Protein AF-A0A0G0VV31-F1 (afdb_monomer)

Solvent-accessible surface area (backbone atoms only — not comparable to full-atom values): 3697 Å² total; per-residue (Å²): 137,88,87,72,61,66,72,57,35,64,56,31,40,56,60,95,86,64,76,67,49,76,47,76,39,79,93,74,74,42,76,46,79,48,73,82,32,87,33,66,67,67,83,66,88,65,88,73,78,82,88,77,134

Structure (mmCIF, N/CA/C/O backbone):
data_AF-A0A0G0VV31-F1
#
_entry.id   AF-A0A0G0VV31-F1
#
loop_
_atom_site.group_PD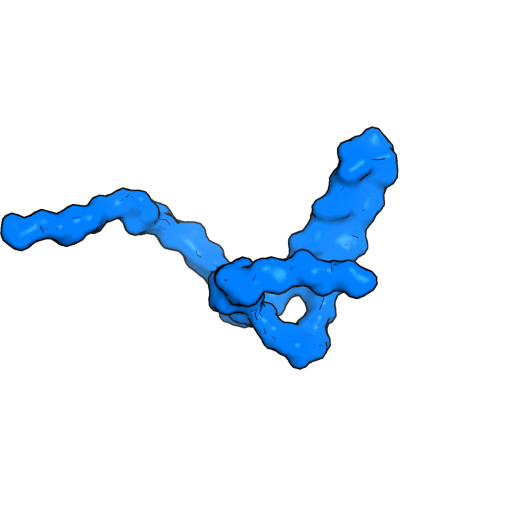B
_atom_site.id
_atom_site.type_symbol
_atom_site.label_atom_id
_atom_site.label_alt_id
_atom_site.label_comp_id
_atom_site.label_asym_id
_atom_site.label_entity_id
_atom_site.label_seq_id
_atom_site.pdbx_PDB_ins_code
_atom_site.Cartn_x
_atom_site.Cartn_y
_atom_site.Cartn_z
_atom_site.occupancy
_atom_site.B_iso_or_equiv
_atom_site.auth_seq_id
_atom_site.auth_comp_id
_atom_site.auth_asym_id
_atom_site.auth_atom_id
_atom_site.pdbx_PDB_model_num
ATOM 1 N N . MET A 1 1 ? -3.771 -10.280 -7.651 1.00 54.44 1 MET A N 1
ATOM 2 C CA . MET A 1 1 ? -4.343 -9.845 -6.358 1.00 54.44 1 MET A CA 1
ATOM 3 C C . MET A 1 1 ? -3.236 -9.145 -5.588 1.00 54.44 1 MET A C 1
ATOM 5 O O . MET A 1 1 ? -2.200 -9.761 -5.386 1.00 54.44 1 MET A O 1
ATOM 9 N N . VAL A 1 2 ? -3.403 -7.864 -5.255 1.00 6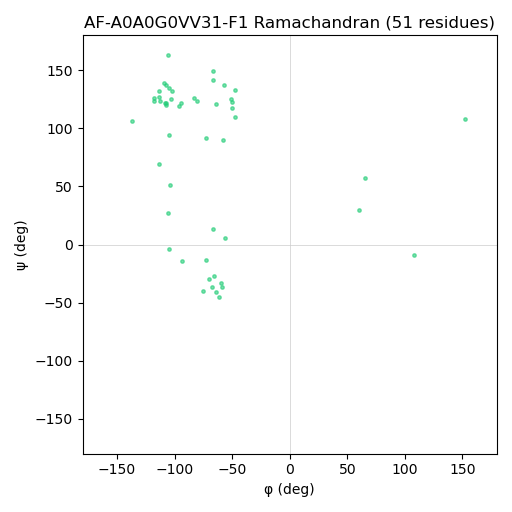2.81 2 VAL A N 1
ATOM 10 C CA . VAL A 1 2 ? -2.427 -7.113 -4.448 1.00 62.81 2 VAL A CA 1
ATOM 11 C C . VAL A 1 2 ? -2.885 -7.200 -2.998 1.00 62.81 2 VAL A C 1
ATOM 13 O O . VAL A 1 2 ? -4.022 -6.842 -2.697 1.00 62.81 2 VAL A O 1
ATOM 16 N N . VAL A 1 3 ? -2.035 -7.728 -2.120 1.00 74.69 3 VAL A N 1
ATOM 17 C CA . VAL A 1 3 ? -2.307 -7.785 -0.681 1.00 74.69 3 VAL A CA 1
ATOM 18 C C . VAL A 1 3 ? -1.633 -6.583 -0.046 1.00 74.69 3 VAL A C 1
ATOM 20 O O . VAL A 1 3 ? -0.418 -6.429 -0.142 1.00 74.69 3 VAL A O 1
ATOM 23 N N . VAL A 1 4 ? -2.432 -5.727 0.579 1.00 72.06 4 VAL A N 1
ATOM 24 C CA . VAL A 1 4 ? -1.948 -4.538 1.276 1.00 72.06 4 VAL A CA 1
ATOM 25 C C . VAL A 1 4 ? -2.225 -4.726 2.768 1.00 72.06 4 VAL A C 1
ATOM 27 O O . VAL A 1 4 ? -3.336 -5.135 3.116 1.00 72.06 4 VAL A O 1
ATOM 30 N N . PRO A 1 5 ? -1.250 -4.472 3.659 1.00 81.31 5 PRO A N 1
ATOM 31 C CA . PRO A 1 5 ? -1.471 -4.548 5.098 1.00 81.31 5 PRO A CA 1
ATOM 32 C C . PRO A 1 5 ? -2.605 -3.621 5.545 1.00 81.31 5 PRO A C 1
ATOM 34 O O . PRO A 1 5 ? -2.663 -2.466 5.125 1.00 81.31 5 PRO A O 1
ATOM 37 N N . SER A 1 6 ? -3.471 -4.097 6.441 1.00 78.31 6 SER A N 1
ATOM 38 C CA . SER A 1 6 ? -4.595 -3.304 6.961 1.00 78.31 6 SER A CA 1
ATOM 39 C C . SER A 1 6 ? -4.138 -2.012 7.641 1.00 78.31 6 SER A C 1
ATOM 41 O O . SER A 1 6 ? -4.757 -0.973 7.449 1.00 78.31 6 SER A O 1
ATOM 43 N N . SER A 1 7 ? -3.004 -2.046 8.345 1.00 78.44 7 SER A N 1
ATOM 44 C CA . SER A 1 7 ? -2.407 -0.869 8.987 1.00 78.44 7 SER A CA 1
ATOM 45 C C . SER A 1 7 ? -2.048 0.245 7.999 1.00 78.44 7 SER A C 1
ATOM 47 O O . SER A 1 7 ? -2.152 1.422 8.328 1.00 78.44 7 SER A O 1
ATOM 49 N N . PHE A 1 8 ? -1.645 -0.107 6.777 1.00 78.31 8 PHE A N 1
ATOM 50 C CA . PHE A 1 8 ? -1.333 0.863 5.729 1.00 78.31 8 PHE A CA 1
ATOM 51 C C . PHE A 1 8 ? -2.608 1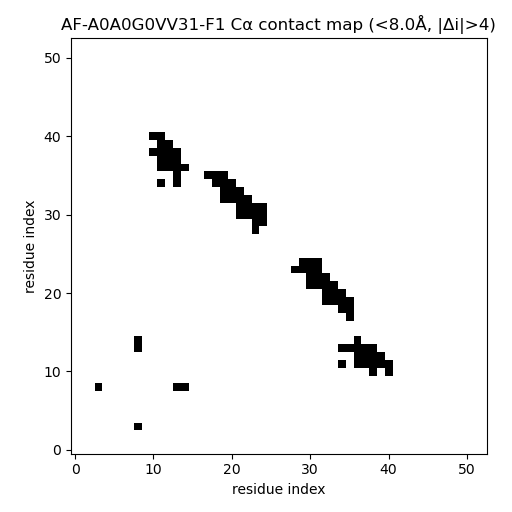.476 5.135 1.00 78.31 8 PHE A C 1
ATOM 53 O O . PHE A 1 8 ? -2.671 2.681 4.898 1.00 78.31 8 PHE A O 1
ATOM 60 N N . VAL A 1 9 ? -3.638 0.649 4.944 1.00 76.06 9 VAL A N 1
ATOM 61 C CA . VAL A 1 9 ? -4.962 1.071 4.467 1.00 76.06 9 VAL A CA 1
ATOM 62 C C . VAL A 1 9 ? -5.599 2.068 5.444 1.00 76.06 9 VAL A C 1
ATOM 64 O O . VAL A 1 9 ? -6.069 3.123 5.021 1.00 76.06 9 VAL A O 1
ATOM 67 N N . GLU A 1 10 ? -5.535 1.785 6.749 1.00 75.31 10 GLU A N 1
ATOM 68 C CA . GLU A 1 10 ? -6.011 2.685 7.809 1.00 75.31 10 GLU A CA 1
ATOM 69 C C . GLU A 1 10 ? -5.226 4.002 7.868 1.00 75.31 10 GLU A C 1
ATOM 71 O O . GLU A 1 10 ? -5.824 5.066 8.042 1.00 75.31 10 GLU A O 1
ATOM 76 N N . ALA A 1 11 ? -3.900 3.941 7.700 1.00 73.00 11 ALA A N 1
ATOM 77 C CA . ALA A 1 11 ? -3.022 5.106 7.791 1.00 73.00 11 ALA A CA 1
ATOM 78 C C . ALA A 1 11 ? -3.237 6.117 6.656 1.00 73.00 11 ALA A C 1
ATOM 80 O O . ALA A 1 11 ? -3.155 7.318 6.893 1.00 73.00 11 ALA A O 1
ATOM 81 N N . ILE A 1 12 ? -3.512 5.641 5.437 1.00 73.69 12 ILE A N 1
ATOM 82 C CA . ILE A 1 12 ? -3.733 6.499 4.258 1.00 73.69 12 ILE A CA 1
ATOM 83 C C . ILE A 1 12 ? -5.229 6.810 4.057 1.00 73.69 12 ILE A C 1
ATOM 85 O O . ILE A 1 12 ? -5.598 7.730 3.325 1.00 73.69 12 ILE A O 1
ATOM 89 N N . GLY A 1 13 ? -6.116 6.074 4.733 1.00 73.19 13 GLY A N 1
ATOM 90 C CA . GLY A 1 13 ? -7.563 6.219 4.585 1.00 73.19 13 GLY A CA 1
ATOM 91 C C . GLY A 1 13 ? -8.015 5.831 3.181 1.00 73.19 13 GLY A C 1
ATOM 92 O O . GLY A 1 13 ? -8.570 6.662 2.465 1.00 73.19 13 GLY A O 1
ATOM 93 N N . ILE A 1 14 ? -7.698 4.596 2.790 1.00 76.00 14 ILE A N 1
ATOM 94 C CA . ILE A 1 14 ? -8.102 3.986 1.519 1.00 76.00 14 ILE A CA 1
ATOM 95 C C . ILE A 1 14 ? -9.262 3.034 1.808 1.00 76.00 14 ILE A C 1
ATOM 97 O O . ILE A 1 14 ? -9.152 2.199 2.705 1.00 76.00 14 ILE A O 1
ATOM 101 N N . ASP A 1 15 ? -10.341 3.109 1.039 1.00 75.38 15 ASP A N 1
ATOM 102 C CA . ASP A 1 15 ? -11.500 2.229 1.192 1.00 75.38 15 ASP A CA 1
ATOM 103 C C . ASP A 1 15 ? -11.587 1.168 0.085 1.00 75.38 15 ASP A C 1
ATOM 105 O O . ASP A 1 15 ? -10.952 1.231 -0.974 1.00 75.38 15 ASP A O 1
ATOM 109 N N . LYS A 1 16 ? -12.391 0.126 0.331 1.00 74.88 16 LYS A N 1
ATOM 110 C CA . LYS A 1 16 ? -12.678 -0.888 -0.693 1.00 74.88 16 LYS A CA 1
ATOM 111 C C . LYS A 1 16 ? -13.421 -0.231 -1.857 1.00 74.88 16 LYS A C 1
ATOM 113 O O . LYS A 1 16 ? -14.531 0.255 -1.677 1.00 74.88 16 LYS A O 1
ATOM 118 N N . GLY A 1 17 ? -12.840 -0.306 -3.052 1.00 76.56 17 GLY A N 1
ATOM 119 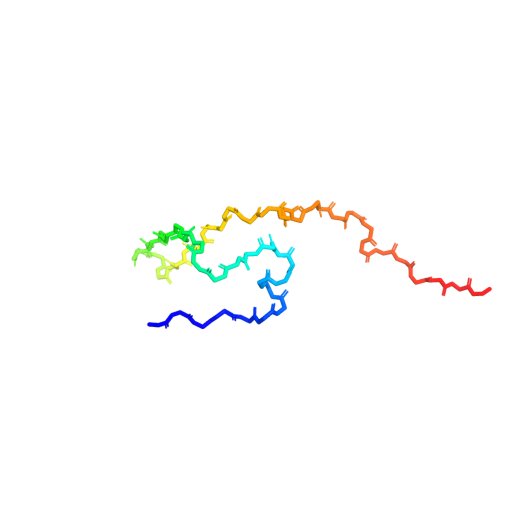C CA . GLY A 1 17 ? -13.389 0.313 -4.264 1.00 76.56 17 GLY A CA 1
ATOM 120 C C . GLY A 1 17 ? -12.606 1.539 -4.734 1.00 76.56 17 GLY A C 1
ATOM 121 O O . GLY A 1 17 ? -12.822 1.982 -5.861 1.00 76.56 17 GLY A O 1
ATOM 122 N N . ASP A 1 18 ? -11.657 2.031 -3.934 1.00 77.69 18 ASP A N 1
ATOM 123 C CA . ASP A 1 18 ? -10.780 3.121 -4.349 1.00 77.69 18 ASP A CA 1
ATOM 124 C C . ASP A 1 18 ? -9.838 2.704 -5.481 1.00 77.69 18 ASP A C 1
ATOM 126 O O . ASP A 1 18 ? -9.299 1.593 -5.533 1.00 77.69 18 ASP A O 1
ATOM 130 N N . THR A 1 19 ? -9.619 3.640 -6.404 1.00 79.69 19 THR A N 1
ATOM 131 C CA . THR A 1 19 ? -8.732 3.427 -7.548 1.00 79.69 19 THR A CA 1
ATOM 132 C C . THR A 1 19 ? -7.279 3.631 -7.135 1.00 79.69 19 THR A C 1
ATOM 134 O O . THR A 1 19 ? -6.890 4.705 -6.681 1.00 79.69 19 THR A O 1
ATOM 137 N N . VAL A 1 20 ? -6.449 2.614 -7.364 1.00 78.94 20 VAL A N 1
ATOM 138 C CA . VAL A 1 20 ? -5.002 2.665 -7.124 1.00 78.94 20 VAL A CA 1
ATOM 139 C C . VAL A 1 20 ? -4.283 2.831 -8.455 1.00 78.94 20 VAL A C 1
ATOM 141 O O . VAL A 1 20 ? -4.459 2.022 -9.368 1.00 78.94 20 VAL A O 1
ATOM 144 N N . LYS A 1 21 ? -3.441 3.861 -8.576 1.00 83.38 21 LYS A N 1
ATOM 145 C CA . LYS A 1 21 ? -2.567 4.012 -9.745 1.00 83.38 21 LYS A CA 1
ATOM 146 C C . LYS A 1 21 ? -1.323 3.159 -9.540 1.00 83.38 21 LYS A C 1
ATOM 148 O O . LYS A 1 21 ? -0.634 3.302 -8.535 1.00 83.38 21 LYS A O 1
ATOM 153 N N . VAL A 1 22 ? -1.032 2.289 -10.499 1.00 82.62 22 VAL A N 1
ATOM 154 C CA . VAL A 1 22 ? 0.138 1.408 -10.460 1.00 82.62 22 VAL A CA 1
ATOM 155 C C . VAL A 1 22 ? 1.088 1.806 -11.574 1.00 82.62 22 VAL A C 1
ATOM 157 O O . VAL A 1 22 ? 0.690 1.878 -12.737 1.00 82.62 22 VAL A O 1
ATOM 160 N N . LYS A 1 23 ? 2.349 2.044 -11.223 1.00 86.81 23 LYS A N 1
ATOM 161 C CA . LYS A 1 23 ? 3.429 2.269 -12.181 1.00 86.81 23 LYS A CA 1
ATOM 162 C C . LYS A 1 23 ? 4.471 1.175 -12.006 1.00 86.81 23 LYS A C 1
ATOM 164 O O . LYS A 1 23 ? 4.984 0.976 -10.909 1.00 86.81 23 LYS A O 1
ATOM 169 N N . ILE A 1 24 ? 4.768 0.459 -13.083 1.00 87.19 24 ILE A N 1
ATOM 170 C CA . ILE A 1 24 ? 5.775 -0.601 -13.086 1.00 87.19 24 ILE A CA 1
ATOM 171 C C . ILE A 1 24 ? 6.978 -0.086 -13.860 1.00 87.19 24 ILE A C 1
ATOM 173 O O . ILE A 1 24 ? 6.857 0.282 -15.028 1.00 87.19 24 ILE A O 1
ATOM 177 N N . ASP A 1 25 ? 8.126 -0.060 -13.197 1.00 88.44 25 ASP A N 1
ATOM 178 C CA . ASP A 1 25 ? 9.408 0.240 -13.812 1.00 88.44 25 ASP A CA 1
ATOM 179 C C . ASP A 1 25 ? 10.204 -1.059 -13.963 1.00 88.44 25 ASP A C 1
ATOM 181 O O . ASP A 1 25 ? 10.867 -1.536 -13.036 1.00 88.44 25 ASP A O 1
ATOM 185 N N . TYR A 1 26 ? 10.087 -1.668 -15.144 1.00 87.69 26 TYR A N 1
ATOM 186 C CA . TYR A 1 26 ? 10.721 -2.948 -15.460 1.00 87.69 26 TYR A CA 1
ATOM 187 C C . TYR A 1 26 ? 12.247 -2.868 -15.471 1.00 87.69 26 TYR A C 1
ATOM 189 O O . TYR A 1 26 ? 12.903 -3.866 -15.189 1.00 87.69 26 TYR A O 1
ATOM 197 N N . SER A 1 27 ? 12.817 -1.691 -15.751 1.00 86.62 27 SER A N 1
ATOM 198 C CA . SER A 1 27 ? 14.271 -1.514 -15.780 1.00 86.62 27 SER A CA 1
ATOM 199 C C . SER A 1 27 ? 14.886 -1.590 -14.385 1.00 86.62 27 SER A C 1
ATOM 201 O O . SER A 1 27 ? 16.042 -1.979 -14.244 1.00 86.62 27 SER A O 1
ATOM 203 N N . LEU A 1 28 ? 14.122 -1.203 -13.362 1.00 87.12 28 LEU A N 1
ATOM 204 C CA . LEU A 1 28 ? 14.557 -1.182 -11.965 1.00 87.12 28 LEU A CA 1
ATOM 205 C C . LEU A 1 28 ? 13.959 -2.328 -11.139 1.00 87.12 28 LEU A C 1
ATOM 207 O O . LEU A 1 28 ? 14.259 -2.443 -9.954 1.00 87.12 28 LEU A O 1
ATOM 211 N N . GLY A 1 29 ? 13.081 -3.145 -11.734 1.00 85.81 29 GLY A N 1
ATOM 212 C CA . GLY A 1 29 ? 12.312 -4.155 -11.006 1.00 85.81 29 GLY A CA 1
ATOM 213 C C . GLY A 1 29 ? 11.423 -3.549 -9.914 1.00 85.81 29 GLY A C 1
ATOM 214 O O . GLY A 1 29 ? 11.184 -4.184 -8.888 1.00 85.81 29 GLY A O 1
ATOM 215 N N . LYS A 1 30 ? 10.962 -2.305 -10.101 1.00 83.56 30 LYS A N 1
ATOM 216 C CA . LYS A 1 30 ? 10.226 -1.537 -9.089 1.00 83.56 30 LYS A CA 1
ATOM 217 C C . LYS A 1 30 ? 8.751 -1.434 -9.460 1.00 83.56 30 LYS A C 1
ATOM 219 O O . LYS A 1 30 ? 8.405 -1.152 -10.604 1.00 83.56 30 LYS A O 1
ATOM 224 N N . ILE A 1 31 ? 7.877 -1.600 -8.471 1.00 81.12 31 ILE A N 1
ATOM 225 C CA . ILE A 1 31 ? 6.441 -1.340 -8.603 1.00 81.12 31 ILE A CA 1
ATOM 226 C C . ILE A 1 31 ? 6.073 -0.226 -7.631 1.00 81.12 31 ILE A C 1
ATOM 228 O O . ILE A 1 31 ? 6.363 -0.310 -6.438 1.00 81.12 31 ILE A O 1
ATOM 232 N N . GLU A 1 32 ? 5.449 0.822 -8.150 1.00 83.69 32 GLU A N 1
ATOM 233 C CA . GLU A 1 32 ? 5.029 1.993 -7.396 1.00 83.69 32 GLU A CA 1
ATOM 234 C C . GLU A 1 32 ? 3.500 2.055 -7.362 1.00 83.69 32 GLU A C 1
ATOM 236 O O . GLU A 1 32 ? 2.841 2.042 -8.404 1.00 83.69 32 GLU A O 1
ATOM 241 N N . TYR A 1 33 ? 2.943 2.096 -6.153 1.00 79.50 33 TYR A N 1
ATOM 242 C CA . TYR A 1 33 ? 1.508 2.202 -5.915 1.00 79.50 33 TYR A CA 1
ATOM 243 C C . TYR A 1 33 ? 1.199 3.603 -5.401 1.00 79.50 33 TYR A C 1
ATOM 245 O O . TYR A 1 33 ? 1.702 4.009 -4.353 1.00 79.50 33 TYR A O 1
ATOM 253 N N . SER A 1 34 ? 0.373 4.343 -6.130 1.00 80.00 34 SER A N 1
ATOM 254 C CA . SER A 1 34 ? -0.108 5.656 -5.716 1.00 80.00 34 SER A CA 1
ATOM 255 C C . SER A 1 34 ? -1.578 5.560 -5.334 1.00 80.00 34 SER A C 1
ATOM 257 O O . SER A 1 34 ? -2.429 5.179 -6.143 1.00 80.00 34 SER A O 1
ATOM 259 N N . PHE A 1 35 ? -1.857 5.929 -4.091 1.00 77.81 35 PHE A N 1
ATOM 260 C CA . PHE A 1 35 ? -3.183 5.934 -3.496 1.00 77.81 35 PHE A CA 1
ATOM 261 C C . PHE A 1 35 ? -3.634 7.383 -3.308 1.00 77.81 35 PHE A C 1
ATOM 263 O O . PHE A 1 35 ? -2.837 8.224 -2.8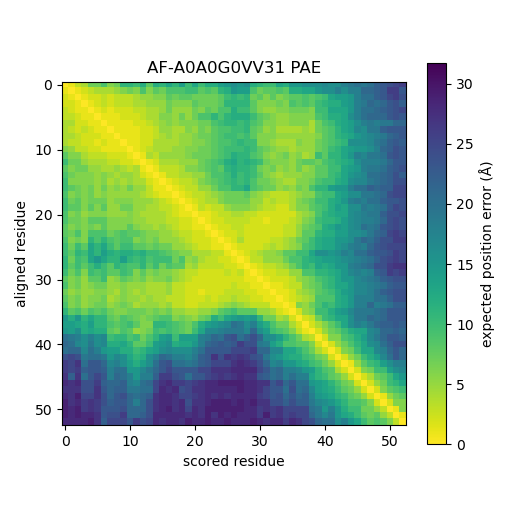99 1.00 77.81 35 PHE A O 1
ATOM 270 N N . SER A 1 36 ? -4.898 7.676 -3.596 1.00 72.81 36 SER A N 1
ATOM 271 C CA . 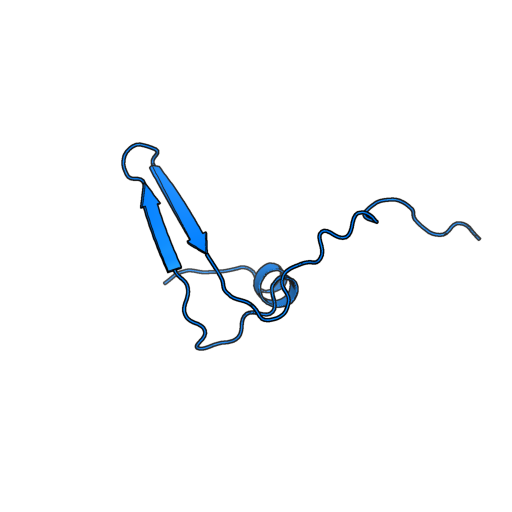SER A 1 36 ? -5.517 8.985 -3.361 1.00 72.81 36 SER A CA 1
ATOM 272 C C . SER A 1 36 ? -6.419 8.933 -2.128 1.00 72.81 36 SER A C 1
ATOM 274 O O . SER A 1 36 ? -7.603 9.243 -2.222 1.00 72.81 36 SER A O 1
ATOM 276 N N . GLY A 1 37 ? -5.893 8.440 -1.006 1.00 67.50 37 GLY A N 1
ATOM 277 C CA . GLY A 1 37 ? -6.684 8.313 0.215 1.00 67.50 37 GLY A CA 1
ATOM 278 C C . GLY A 1 37 ? -7.077 9.676 0.786 1.00 67.50 37 GLY A C 1
ATOM 279 O O . GLY A 1 37 ? -6.349 10.662 0.648 1.00 67.50 37 GLY A O 1
ATOM 280 N N . ASN A 1 38 ? -8.230 9.731 1.454 1.00 63.56 38 ASN A N 1
ATOM 281 C CA . ASN A 1 38 ? -8.758 10.968 2.045 1.00 63.56 38 ASN A CA 1
ATOM 282 C C . ASN A 1 38 ? -7.985 11.411 3.297 1.00 63.56 38 ASN A C 1
ATOM 284 O O . ASN A 1 38 ? -8.149 12.538 3.767 1.00 63.56 38 ASN A O 1
ATOM 288 N N . ARG A 1 39 ? -7.143 10.529 3.845 1.00 62.91 39 ARG A N 1
ATOM 289 C CA . ARG A 1 39 ? -6.211 10.818 4.934 1.00 62.91 39 ARG A CA 1
ATOM 290 C C . ARG A 1 39 ? -4.796 10.694 4.397 1.00 62.91 39 ARG A C 1
ATOM 292 O O . ARG A 1 39 ? -4.053 9.786 4.749 1.00 62.91 39 ARG A O 1
ATOM 299 N N . GLN A 1 40 ? -4.412 11.627 3.530 1.00 57.59 40 GLN A N 1
ATOM 300 C CA . GLN A 1 40 ? -2.995 11.884 3.307 1.00 57.59 40 GLN A CA 1
ATOM 301 C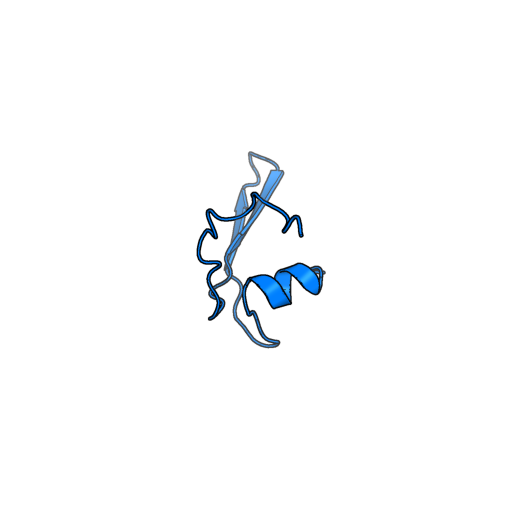 C . GLN A 1 40 ? -2.374 12.072 4.694 1.00 57.59 40 GLN A C 1
ATOM 303 O O . GLN A 1 40 ? -2.788 12.985 5.409 1.00 57.59 40 GLN A O 1
ATOM 308 N N . LEU A 1 41 ? -1.443 11.192 5.082 1.00 57.00 41 LEU A N 1
ATOM 309 C CA . LEU A 1 41 ? -0.645 11.382 6.287 1.00 57.00 41 LEU A CA 1
ATOM 310 C C . LEU A 1 41 ? -0.139 12.822 6.229 1.00 57.00 41 LEU A C 1
ATOM 312 O O . LEU A 1 41 ? 0.691 13.159 5.377 1.00 57.00 41 LEU A O 1
ATOM 316 N N . THR A 1 42 ? -0.654 13.688 7.106 1.00 51.62 42 THR A N 1
ATOM 317 C CA . THR A 1 42 ? 0.146 14.821 7.538 1.00 51.62 42 THR A CA 1
ATOM 318 C C . THR A 1 42 ? 1.457 14.179 7.938 1.00 51.62 42 THR A C 1
ATOM 320 O O . THR A 1 42 ? 1.456 13.192 8.673 1.00 51.62 42 THR A O 1
ATOM 323 N N . PHE A 1 43 ? 2.564 14.603 7.329 1.00 54.66 43 PHE A N 1
ATOM 324 C CA . PHE A 1 43 ? 3.877 14.203 7.804 1.00 54.66 43 PHE A CA 1
ATOM 325 C C . PHE A 1 43 ? 3.926 14.678 9.253 1.00 54.66 43 PHE A C 1
ATOM 327 O O . PHE A 1 43 ? 4.226 15.840 9.516 1.00 54.66 43 PHE A O 1
ATOM 334 N N . ASP A 1 44 ? 3.493 13.825 10.179 1.00 54.81 44 ASP A N 1
ATOM 335 C CA . ASP A 1 44 ? 3.422 14.157 11.580 1.00 54.81 44 ASP A CA 1
ATOM 336 C C . ASP A 1 44 ? 4.872 14.163 12.027 1.00 54.81 44 ASP A C 1
ATOM 338 O O . ASP A 1 44 ? 5.448 13.153 12.432 1.00 54.81 44 ASP A O 1
ATOM 342 N N . SER A 1 45 ? 5.470 15.350 11.949 1.00 54.19 45 SER A N 1
ATOM 343 C CA . SER A 1 45 ? 6.800 15.706 12.447 1.00 54.19 45 SER A CA 1
ATOM 344 C C . SER A 1 45 ? 6.975 15.424 13.950 1.00 54.19 45 SER A C 1
ATOM 346 O O . SER A 1 45 ? 8.010 15.740 14.526 1.00 54.19 45 SER A O 1
ATOM 348 N N . ASN A 1 46 ? 5.982 14.809 14.597 1.00 56.75 46 ASN A N 1
ATOM 349 C C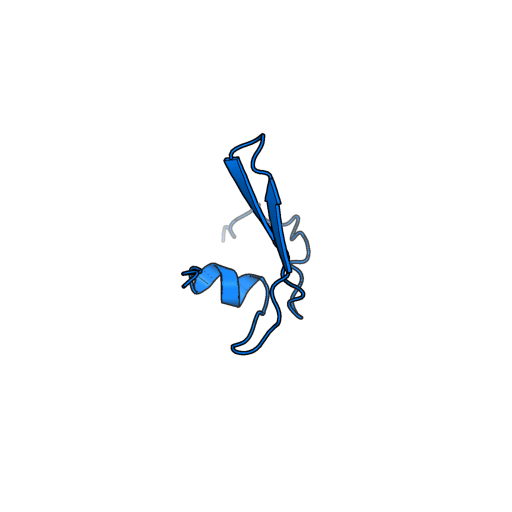A . ASN A 1 46 ? 5.908 14.529 16.021 1.00 56.75 46 ASN A CA 1
ATOM 350 C C . ASN A 1 46 ? 6.152 13.049 16.357 1.00 56.75 46 ASN A C 1
ATOM 352 O O . ASN A 1 46 ? 5.741 12.583 17.418 1.00 56.75 46 ASN A O 1
ATOM 356 N N . PHE A 1 47 ? 6.905 12.318 15.527 1.00 58.31 47 PHE A N 1
ATOM 357 C CA . PHE A 1 47 ? 7.400 10.971 15.858 1.00 58.31 47 PHE A CA 1
ATOM 358 C C . PHE A 1 47 ? 8.430 10.945 17.015 1.00 58.31 47 PHE A C 1
ATOM 360 O O . PHE A 1 47 ? 9.087 9.936 17.251 1.00 58.31 47 PHE A O 1
ATOM 367 N N . THR A 1 48 ? 8.591 12.028 17.786 1.00 56.59 48 THR A N 1
ATOM 368 C CA . THR A 1 48 ? 9.401 12.008 19.009 1.00 56.59 48 THR A CA 1
ATOM 369 C C . THR A 1 48 ? 8.715 12.756 20.152 1.00 56.59 48 THR A C 1
ATOM 371 O O . THR A 1 48 ? 8.699 13.980 20.202 1.00 56.59 48 THR A O 1
ATOM 374 N N . LYS A 1 49 ? 8.188 11.993 21.114 1.00 52.81 49 LYS A N 1
ATOM 375 C CA . LYS A 1 49 ? 8.570 12.009 22.543 1.00 52.81 49 LYS A CA 1
ATOM 376 C C . LYS A 1 49 ? 7.394 11.585 23.416 1.00 52.81 49 LYS A C 1
ATOM 378 O O . LYS A 1 49 ? 6.426 12.301 23.647 1.00 52.81 49 LYS A O 1
ATOM 383 N N . THR A 1 50 ? 7.555 10.378 23.929 1.00 57.88 50 THR A N 1
ATOM 384 C CA . THR A 1 50 ? 6.807 9.744 25.002 1.00 57.88 50 THR A CA 1
ATOM 385 C C . THR A 1 50 ? 6.654 10.681 26.203 1.00 57.88 50 THR A C 1
ATOM 387 O O . THR A 1 50 ? 7.627 11.265 26.683 1.00 57.88 50 THR A O 1
ATOM 390 N N . LYS A 1 51 ? 5.424 10.771 26.716 1.00 50.62 51 LYS A N 1
ATOM 391 C CA . LYS A 1 51 ? 5.068 11.364 28.012 1.00 50.62 51 LYS A CA 1
ATOM 392 C C . LYS A 1 51 ? 5.953 10.766 29.118 1.00 50.62 51 LYS A C 1
ATOM 394 O O . LYS A 1 51 ? 5.942 9.549 29.306 1.00 50.62 51 LYS A O 1
ATOM 399 N N . LYS A 1 52 ? 6.651 11.600 29.893 1.00 51.72 52 LYS A N 1
ATOM 400 C CA . LYS A 1 52 ? 7.035 11.255 31.271 1.00 51.72 52 LYS A CA 1
ATOM 401 C C . LYS A 1 52 ? 6.138 12.042 32.226 1.00 51.72 52 LYS A C 1
ATOM 403 O O . LYS A 1 52 ? 5.850 13.206 31.962 1.00 51.72 52 LYS A O 1
ATOM 408 N N . LYS A 1 53 ? 5.634 11.323 33.233 1.00 44.97 53 LYS A N 1
ATOM 409 C CA . LYS A 1 53 ? 4.898 11.847 34.390 1.00 44.97 53 LYS A CA 1
ATOM 410 C C . LYS A 1 53 ? 5.713 12.900 35.126 1.00 44.97 53 LYS A C 1
ATOM 412 O O . LYS A 1 53 ? 6.953 12.732 35.152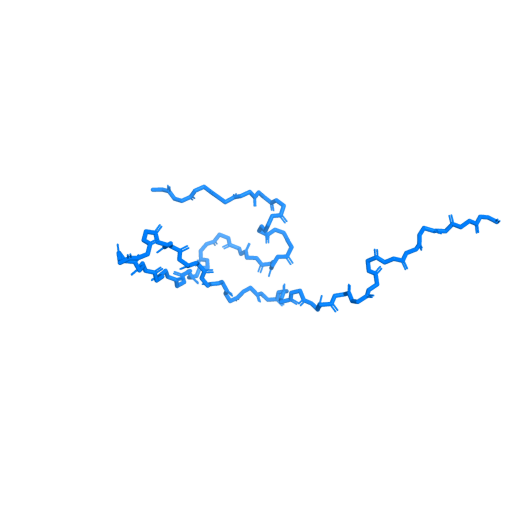 1.00 44.97 53 LYS A O 1
#

Radius of gyration: 15.3 Å; Cα contacts (8 Å, |Δi|>4): 45; chains: 1; bounding box: 28×26×50 Å

Nearest PDB structures (foldseek):
  5itm-assembly1_B  TM=6.926E-01  e=2.417E-01  Saccharolobus solfataricus
  2l66-assembly1_B  TM=6.052E-01  e=3.663E-01  Saccharolobus solfataricus 98/2
  7zd6-assembly1_5  TM=2.890E-01  e=5.465E+00  Ovis aries
  8e73-assembly1_S3  TM=2.803E-01  e=5.099E+00  Vigna radiata
  7zmg-assembly1_G  TM=2.871E-01  e=7.211E+00  Thermochaetoides thermophila DSM 1495

Mean predicted aligned error: 11.46 Å

Foldseek 3Di:
DDDDDPVVCVQQQPDPPFDWDWDQDPVVRDIDIDGPHPRPPPPPPPPDDDDDD

Secondary structure (DSSP, 8-state):
-----HHHHHHHT--TTPPEEEEEETTTTEEEEEE--SS-----TT-------

Sequence (53 aa):
MVVVPSSFVEAIGIDKGDTVKVKIDYSLGKIEYSFSGNRQLTFDSNFTKTKKK

pLDDT: mean 71.29, std 12.22, range [44.97, 88.44]